Protein AF-A0ABD2NXP0-F1 (afdb_monomer_lite)

Foldseek 3Di:
DQLVQQCVVPVASQARPVGDGDPDHADDQDPPFRKGWDDDPPDTDIDHDPPPVVVCCVPPVPVVVVVVVVCVVPPPPPPDPPPPPPPPPVVVPPPVVVVCVVVVPPD

Radius of gyration: 37.5 Å; chains: 1; bounding box: 65×32×106 Å

Secondary structure (DSSP, 8-state):
-HHHHHHHHHS-TTB-TTSPBPSS------TTT-EEE---SS---EEESTTHHHHHIIIIIHHHHHHHHHHHHHS-----TTSSSSTTTSTTSSHHHHHHHHHTT--

pLDDT: mean 83.44, std 16.54, range [46.84, 98.25]

InterPro domains:
  IPR029058 Alpha/Beta hydrolase fold [G3DSA:3.40.50.1820] (1-74)
  IPR029058 Alpha/Beta hydrolase fold [SSF53474] (1-65)
  IPR050654 Acetylcholinesterase-related enzymes [PTHR43918] (1-76)

Sequence (107 aa):
MKYWANFAKTGNPSLSPNGVWTPTFWPLHTAYGREYLTLDVNSTATGRGPRLKQCAFWKKYLPQLQQLTDELQNAPSKKNCTEISEANSRRASLGMIVFILLFSGII

Organism: NCBI:txid559131

Structure (mmCIF, N/CA/C/O backbone):
data_AF-A0ABD2NXP0-F1
#
_entry.id   AF-A0ABD2NXP0-F1
#
loop_
_atom_site.group_PDB
_atom_site.id
_atom_site.type_symbol
_atom_site.label_atom_id
_atom_site.label_alt_id
_atom_site.label_comp_id
_atom_site.label_asym_id
_atom_site.label_entity_id
_atom_site.label_seq_id
_atom_site.pdbx_PDB_ins_code
_atom_site.Cartn_x
_atom_site.Cartn_y
_atom_site.Cartn_z
_atom_site.occupancy
_atom_site.B_iso_or_equiv
_atom_site.auth_seq_id
_atom_site.auth_comp_id
_atom_site.auth_asym_id
_atom_site.auth_atom_id
_atom_site.pdbx_PDB_model_num
ATOM 1 N N . MET A 1 1 ? 19.648 -2.949 -7.398 1.00 87.56 1 MET A N 1
ATOM 2 C CA . MET A 1 1 ? 19.102 -1.659 -7.895 1.00 87.56 1 MET A CA 1
ATOM 3 C C . MET A 1 1 ? 18.257 -1.733 -9.182 1.00 87.56 1 MET A C 1
ATOM 5 O O . MET A 1 1 ? 17.773 -0.693 -9.613 1.00 87.56 1 MET A O 1
ATOM 9 N N . LYS A 1 2 ? 18.005 -2.907 -9.795 1.00 92.56 2 LYS A N 1
ATOM 10 C CA . LYS A 1 2 ? 17.322 -3.003 -11.108 1.00 92.56 2 LYS A CA 1
ATOM 11 C C . LYS A 1 2 ? 15.909 -2.390 -11.138 1.00 92.56 2 LYS A C 1
ATOM 13 O O . LYS A 1 2 ? 15.636 -1.587 -12.020 1.00 92.56 2 LYS A O 1
ATOM 18 N N . TYR A 1 3 ? 15.057 -2.696 -10.153 1.00 95.00 3 TYR A N 1
ATOM 19 C CA . TYR A 1 3 ? 13.683 -2.169 -10.086 1.00 95.00 3 TYR A CA 1
ATOM 20 C C . TYR A 1 3 ? 13.618 -0.635 -10.080 1.00 95.00 3 TYR A C 1
ATOM 22 O O . TYR A 1 3 ? 12.844 -0.049 -10.827 1.00 95.00 3 TYR A O 1
ATOM 30 N N . TRP A 1 4 ? 14.475 0.026 -9.298 1.00 95.75 4 TRP A N 1
ATOM 31 C CA . TRP A 1 4 ? 14.530 1.490 -9.236 1.00 95.75 4 TRP A CA 1
ATOM 32 C C . TRP A 1 4 ? 15.038 2.111 -10.538 1.00 95.75 4 TRP A C 1
ATOM 34 O O . TRP A 1 4 ? 14.477 3.101 -10.995 1.00 95.75 4 TRP A O 1
ATOM 44 N N . ALA A 1 5 ? 16.062 1.521 -11.164 1.00 96.62 5 ALA A N 1
ATOM 45 C CA . ALA A 1 5 ? 16.584 2.010 -12.441 1.00 96.62 5 ALA A CA 1
ATOM 46 C C . ALA A 1 5 ? 15.559 1.870 -13.578 1.00 96.62 5 ALA A C 1
ATOM 48 O O . ALA A 1 5 ? 15.455 2.755 -14.425 1.00 96.62 5 ALA A O 1
ATOM 49 N N . ASN A 1 6 ? 14.797 0.776 -13.586 1.00 96.88 6 ASN A N 1
ATOM 50 C CA . ASN A 1 6 ? 13.688 0.577 -14.512 1.00 96.88 6 ASN A CA 1
ATOM 51 C C . ASN A 1 6 ? 12.591 1.620 -14.275 1.00 96.88 6 ASN A C 1
ATOM 53 O O . ASN A 1 6 ? 12.249 2.356 -15.194 1.00 96.88 6 ASN A O 1
ATOM 57 N N . PHE A 1 7 ? 12.124 1.758 -13.029 1.00 96.94 7 PHE A N 1
ATOM 58 C CA . PHE A 1 7 ? 11.095 2.731 -12.662 1.00 96.94 7 PHE A CA 1
ATOM 59 C C . PHE A 1 7 ? 11.468 4.162 -13.066 1.00 96.94 7 PHE A C 1
ATOM 61 O O . PHE A 1 7 ? 10.660 4.847 -13.682 1.00 96.94 7 PHE A O 1
ATOM 68 N N . ALA A 1 8 ? 12.706 4.588 -12.803 1.00 97.00 8 ALA A N 1
ATOM 69 C CA . ALA A 1 8 ? 13.176 5.922 -13.171 1.00 97.00 8 ALA A CA 1
ATOM 70 C C . ALA A 1 8 ? 13.150 6.189 -14.689 1.00 97.00 8 ALA A C 1
ATOM 72 O O . ALA A 1 8 ? 13.046 7.340 -15.098 1.00 97.00 8 ALA A O 1
ATOM 73 N N . LYS A 1 9 ? 13.257 5.146 -15.525 1.00 96.19 9 LYS A N 1
ATOM 74 C CA . LYS A 1 9 ? 13.308 5.274 -16.990 1.00 96.19 9 LYS A CA 1
ATOM 75 C C . LYS A 1 9 ? 11.964 5.036 -17.677 1.00 96.19 9 LYS A C 1
ATOM 77 O O . LYS A 1 9 ? 11.708 5.647 -18.706 1.00 96.19 9 LYS A O 1
ATOM 82 N N . THR A 1 10 ? 11.142 4.123 -17.160 1.00 95.81 10 THR A N 1
ATOM 83 C CA . THR A 1 10 ? 9.918 3.645 -17.834 1.00 95.81 10 THR A CA 1
ATOM 84 C C . THR A 1 10 ? 8.647 3.874 -17.019 1.00 95.81 10 THR A C 1
ATOM 86 O O . THR A 1 10 ? 7.552 3.635 -17.518 1.00 95.81 10 THR A O 1
ATOM 89 N N . GLY A 1 11 ? 8.766 4.270 -15.748 1.00 95.62 11 GLY A N 1
ATOM 90 C CA . GLY A 1 11 ? 7.651 4.299 -14.797 1.00 95.62 11 GLY A CA 1
ATOM 91 C C . GLY A 1 11 ? 7.191 2.913 -14.328 1.00 95.62 11 GLY A C 1
ATOM 92 O O . GLY A 1 11 ? 6.353 2.821 -13.433 1.00 95.62 11 GLY A O 1
ATOM 93 N N . ASN A 1 12 ? 7.747 1.824 -14.871 1.00 96.00 12 ASN A N 1
ATOM 94 C CA . ASN A 1 12 ? 7.411 0.455 -14.493 1.00 96.00 12 ASN A CA 1
ATOM 95 C C . ASN A 1 12 ? 8.656 -0.255 -13.930 1.00 96.00 12 ASN A C 1
ATOM 97 O O . ASN A 1 12 ? 9.587 -0.545 -14.683 1.00 96.00 12 ASN A O 1
ATOM 101 N N . PRO A 1 13 ? 8.690 -0.599 -12.627 1.00 96.50 13 PRO A N 1
ATOM 102 C CA . PRO A 1 13 ? 9.852 -1.251 -12.023 1.00 96.50 13 PRO A CA 1
ATOM 103 C C . PRO A 1 13 ? 10.204 -2.587 -12.691 1.00 96.50 13 PRO A C 1
ATOM 105 O O . PRO A 1 13 ? 11.375 -2.972 -12.757 1.00 96.50 13 PR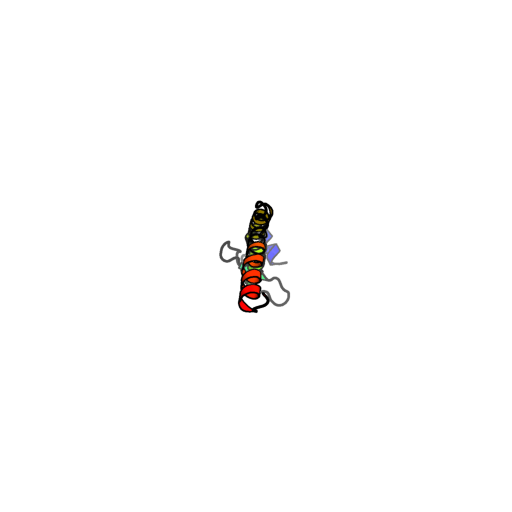O A O 1
ATOM 108 N N . SER A 1 14 ? 9.196 -3.292 -13.203 1.00 95.50 14 SER A N 1
ATOM 109 C CA . SER A 1 14 ? 9.340 -4.627 -13.781 1.00 95.50 14 SER A CA 1
ATOM 110 C C . SER A 1 14 ? 9.784 -4.615 -15.243 1.00 95.50 14 SER A C 1
ATOM 112 O O . SER A 1 14 ? 10.135 -5.669 -15.762 1.00 95.50 14 SER A O 1
ATOM 114 N N . LEU A 1 15 ? 9.786 -3.454 -15.906 1.00 95.69 15 LEU A N 1
ATOM 115 C CA . LEU A 1 15 ? 10.079 -3.326 -17.332 1.00 95.69 15 LEU A CA 1
ATOM 116 C C . LEU A 1 15 ? 11.324 -2.468 -17.554 1.00 95.69 15 LEU A C 1
ATOM 118 O O . LEU A 1 15 ? 11.346 -1.279 -17.224 1.00 95.69 15 LEU A O 1
ATOM 122 N N . SER A 1 16 ? 12.361 -3.059 -18.140 1.00 94.12 16 SER A N 1
ATOM 123 C CA . SER A 1 16 ? 13.544 -2.305 -18.542 1.00 94.12 16 SER A CA 1
ATOM 124 C C . SER A 1 16 ? 13.307 -1.511 -19.838 1.00 94.12 16 SER A C 1
ATOM 126 O O . SER A 1 16 ? 12.404 -1.832 -20.609 1.00 94.12 16 SER A O 1
ATOM 128 N N . PRO A 1 17 ? 14.137 -0.492 -20.135 1.00 92.56 17 PRO A N 1
ATOM 129 C CA . PRO A 1 17 ? 13.959 0.366 -21.316 1.00 92.56 17 PRO A CA 1
ATOM 130 C C . PRO A 1 17 ? 14.036 -0.369 -22.660 1.00 92.56 17 PRO A C 1
ATOM 132 O O . PRO A 1 17 ? 13.475 0.084 -23.646 1.00 92.56 17 PRO A O 1
ATOM 135 N N . ASN A 1 18 ? 14.734 -1.505 -22.699 1.00 93.94 18 ASN A N 1
ATOM 136 C CA . ASN A 1 18 ? 14.833 -2.394 -23.857 1.00 93.94 18 ASN A CA 1
ATOM 137 C C . ASN A 1 18 ? 13.692 -3.429 -23.926 1.00 93.94 18 ASN A C 1
ATOM 139 O O . ASN A 1 18 ? 13.802 -4.398 -24.669 1.00 93.94 18 ASN A O 1
ATOM 143 N N . GLY A 1 19 ? 12.628 -3.268 -23.133 1.00 92.88 19 GLY A N 1
ATOM 144 C CA . GLY A 1 19 ? 11.450 -4.138 -23.165 1.00 92.88 19 GLY A CA 1
ATOM 145 C C . GLY A 1 19 ? 11.607 -5.477 -22.435 1.00 92.88 19 GLY A C 1
ATOM 146 O O . GLY A 1 19 ? 10.757 -6.351 -22.580 1.00 92.88 19 GLY A O 1
ATOM 147 N N . VAL A 1 20 ? 12.675 -5.664 -21.650 1.00 94.25 20 VAL A N 1
ATOM 148 C CA . VAL A 1 20 ? 12.935 -6.920 -20.930 1.00 94.25 20 VAL A CA 1
ATOM 149 C C . VAL A 1 20 ? 12.296 -6.880 -19.541 1.00 94.25 20 VAL A C 1
ATOM 151 O O . VAL A 1 20 ? 12.503 -5.953 -18.753 1.00 94.25 20 VAL A O 1
ATOM 154 N N . TRP A 1 21 ? 11.541 -7.923 -19.210 1.00 93.62 21 TRP A N 1
ATOM 155 C CA . TRP A 1 21 ? 10.901 -8.048 -17.905 1.00 93.62 21 TRP A CA 1
ATOM 156 C C . TRP A 1 21 ? 11.871 -8.534 -16.820 1.00 93.62 21 TRP A C 1
ATOM 158 O O . TRP A 1 21 ? 12.843 -9.251 -17.078 1.00 93.62 21 TRP A O 1
ATOM 168 N N . THR A 1 22 ? 11.630 -8.129 -15.576 1.00 91.50 22 THR A N 1
ATOM 169 C CA . THR A 1 22 ? 12.314 -8.697 -14.409 1.00 91.50 22 THR A CA 1
ATOM 170 C C . THR A 1 22 ? 11.802 -10.111 -14.109 1.00 91.50 22 THR A C 1
ATOM 172 O O . THR A 1 22 ? 10.629 -10.385 -14.350 1.00 91.50 22 THR A O 1
ATOM 175 N N . PRO A 1 23 ? 12.641 -11.009 -13.547 1.00 89.12 23 PRO A N 1
ATOM 176 C CA . PRO A 1 23 ? 12.221 -12.379 -13.228 1.00 89.12 23 PRO A CA 1
ATOM 177 C C . PRO A 1 23 ? 11.025 -12.443 -12.273 1.00 89.12 23 PRO A C 1
ATOM 179 O O . PRO A 1 23 ? 10.131 -13.263 -12.447 1.00 89.12 23 PRO A O 1
ATOM 182 N N . THR A 1 24 ? 10.991 -11.551 -11.281 1.00 90.31 24 THR A N 1
ATOM 183 C CA . THR A 1 24 ? 9.830 -11.366 -10.411 1.00 90.31 24 THR A CA 1
ATOM 184 C C . THR A 1 24 ? 9.069 -10.133 -10.870 1.00 90.31 24 THR A C 1
ATOM 186 O O . THR A 1 24 ? 9.651 -9.069 -11.084 1.00 90.31 24 THR A O 1
ATOM 189 N N . PHE A 1 25 ? 7.758 -10.267 -11.030 1.00 92.12 25 PHE A N 1
ATOM 190 C CA . PHE A 1 25 ? 6.897 -9.151 -11.386 1.00 92.12 25 PHE A CA 1
ATOM 191 C C . PHE A 1 25 ? 6.530 -8.345 -10.136 1.00 92.12 25 PHE A C 1
ATOM 193 O O . PHE A 1 25 ? 6.025 -8.898 -9.158 1.00 92.12 25 PHE A O 1
ATOM 200 N N . TRP A 1 26 ? 6.765 -7.035 -10.173 1.00 95.00 26 TRP A N 1
ATOM 201 C CA . TRP A 1 26 ? 6.277 -6.088 -9.176 1.00 95.00 26 TRP A CA 1
ATOM 202 C C . TRP A 1 26 ? 4.849 -5.651 -9.551 1.00 95.00 26 TRP A C 1
ATOM 204 O O . TRP A 1 26 ? 4.684 -4.921 -10.533 1.00 95.00 26 TRP A O 1
ATOM 214 N N . PRO A 1 27 ? 3.815 -6.068 -8.795 1.00 94.62 27 PRO A N 1
ATOM 215 C CA . PRO A 1 27 ? 2.429 -5.733 -9.100 1.00 94.62 27 PRO A CA 1
ATOM 216 C C . PRO A 1 27 ? 2.113 -4.261 -8.829 1.00 94.62 27 PRO A C 1
ATOM 218 O O . PRO A 1 27 ? 2.625 -3.656 -7.886 1.00 94.62 27 PRO A O 1
ATOM 221 N N . LEU A 1 28 ? 1.219 -3.693 -9.637 1.00 95.31 28 LEU A N 1
ATOM 222 C CA . LEU A 1 28 ? 0.725 -2.336 -9.430 1.00 95.31 28 LEU A CA 1
ATOM 223 C C . LEU A 1 28 ? -0.063 -2.254 -8.117 1.00 95.31 28 LEU A C 1
ATOM 225 O O . LEU A 1 28 ? -0.963 -3.056 -7.880 1.00 95.31 28 LEU A O 1
ATOM 229 N N . HIS A 1 29 ? 0.236 -1.251 -7.293 1.00 95.94 29 HIS A N 1
ATOM 230 C CA . HIS A 1 29 ? -0.528 -0.998 -6.077 1.00 95.94 29 HIS A CA 1
ATOM 231 C C . HIS A 1 29 ? -1.861 -0.327 -6.421 1.00 95.94 29 HIS A C 1
ATOM 233 O O . HIS A 1 29 ? -1.904 0.861 -6.742 1.00 95.94 29 HIS A O 1
ATOM 239 N N . THR A 1 30 ? -2.955 -1.082 -6.353 1.00 96.56 30 THR A N 1
ATOM 240 C CA . THR A 1 30 ? -4.304 -0.554 -6.608 1.00 96.56 30 THR A CA 1
ATOM 241 C C . THR A 1 30 ? -5.018 -0.165 -5.312 1.00 96.56 30 THR A C 1
ATOM 243 O O . THR A 1 30 ? -4.725 -0.7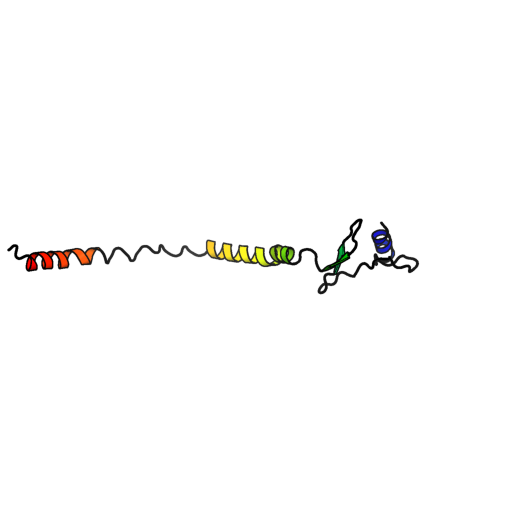01 -4.243 1.00 96.56 30 THR A O 1
ATOM 246 N N . ALA A 1 31 ? -6.011 0.727 -5.391 1.00 93.88 31 ALA A N 1
ATOM 247 C CA . ALA A 1 31 ? -6.797 1.139 -4.221 1.00 93.88 31 ALA A CA 1
ATOM 248 C C . ALA A 1 31 ? -7.530 -0.036 -3.537 1.00 93.88 31 ALA A C 1
ATOM 250 O O . ALA A 1 31 ? -7.683 -0.056 -2.314 1.00 93.88 31 ALA A O 1
ATOM 251 N N . TYR A 1 32 ? -7.958 -1.030 -4.321 1.00 92.94 32 TYR A N 1
ATOM 252 C CA . TYR A 1 32 ? -8.699 -2.195 -3.835 1.00 92.94 32 TYR A CA 1
ATOM 253 C C . TYR A 1 32 ? -7.768 -3.341 -3.435 1.00 92.94 32 TYR A C 1
ATOM 255 O O . TYR A 1 32 ? -7.819 -3.825 -2.297 1.00 92.94 32 TYR A O 1
ATOM 263 N N . GLY A 1 33 ? -6.905 -3.756 -4.363 1.00 93.19 33 GLY A N 1
ATOM 264 C CA . GLY A 1 33 ? -6.029 -4.911 -4.207 1.00 93.19 33 GLY A CA 1
ATOM 265 C C . GLY A 1 33 ? -4.853 -4.655 -3.268 1.00 93.19 33 GLY A C 1
ATOM 266 O O . GLY A 1 33 ? -4.460 -5.553 -2.519 1.00 93.19 33 GLY A O 1
ATOM 267 N N . ARG A 1 34 ? -4.375 -3.404 -3.208 1.00 95.69 34 ARG A N 1
ATOM 268 C CA . ARG A 1 34 ? -3.301 -2.936 -2.318 1.00 95.69 34 ARG A CA 1
ATOM 269 C C . ARG A 1 34 ? -2.052 -3.807 -2.401 1.00 95.69 34 ARG A C 1
ATOM 271 O O . ARG A 1 34 ? -1.382 -4.031 -1.397 1.00 95.69 34 ARG A O 1
ATOM 278 N N . GLU A 1 35 ? -1.747 -4.327 -3.579 1.00 96.50 35 GLU A N 1
ATOM 279 C CA . GLU A 1 35 ? -0.632 -5.234 -3.796 1.00 96.50 35 GLU A CA 1
ATOM 280 C C . GLU A 1 35 ? 0.707 -4.592 -3.416 1.00 96.50 35 GLU A C 1
ATOM 282 O O . GLU A 1 35 ? 0.911 -3.388 -3.574 1.00 96.50 35 GLU A O 1
ATOM 287 N N . TYR A 1 36 ? 1.634 -5.396 -2.911 1.00 95.44 36 TYR A N 1
ATOM 288 C CA . TYR A 1 36 ? 3.006 -4.9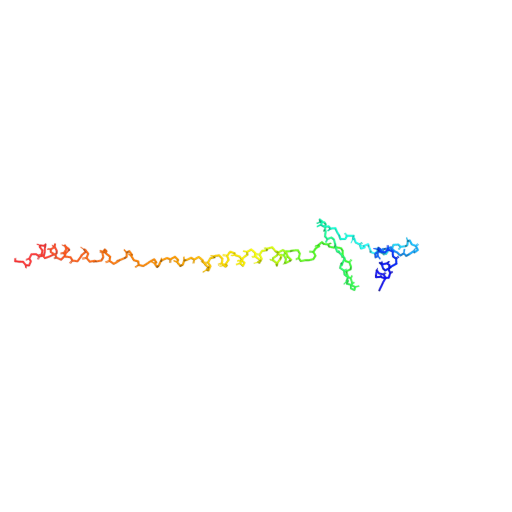67 -2.662 1.00 95.44 36 TYR A CA 1
ATOM 289 C C . TYR A 1 36 ? 3.986 -6.097 -2.963 1.00 95.44 36 TYR A C 1
ATOM 291 O O . TYR A 1 36 ? 3.604 -7.268 -3.003 1.00 95.44 36 TYR A O 1
ATOM 299 N N . LEU A 1 37 ? 5.252 -5.734 -3.154 1.00 95.00 37 LEU A N 1
ATOM 300 C CA . LEU A 1 37 ? 6.365 -6.665 -3.283 1.00 95.00 37 LEU A CA 1
ATOM 301 C C . LEU A 1 37 ? 7.236 -6.581 -2.026 1.00 95.00 37 LEU A C 1
ATOM 303 O O . LEU A 1 37 ? 7.671 -5.493 -1.645 1.00 95.00 37 LEU A O 1
ATOM 307 N N . THR A 1 38 ? 7.490 -7.714 -1.381 1.00 94.50 38 THR A N 1
ATOM 308 C CA . THR A 1 38 ? 8.482 -7.826 -0.310 1.00 94.50 38 THR A CA 1
ATOM 309 C C . THR A 1 38 ? 9.871 -7.807 -0.930 1.00 94.50 38 THR A C 1
ATOM 311 O O . THR A 1 38 ? 10.193 -8.658 -1.756 1.00 94.50 38 THR A O 1
ATOM 314 N N . LEU A 1 39 ? 10.692 -6.844 -0.523 1.00 92.00 39 LEU A N 1
ATOM 315 C CA . LEU A 1 39 ? 12.086 -6.734 -0.935 1.00 92.00 39 LEU A CA 1
ATOM 316 C C . LEU A 1 39 ? 12.960 -7.380 0.139 1.00 92.00 39 LEU A C 1
ATOM 318 O O . LEU A 1 39 ? 13.215 -6.774 1.176 1.00 92.00 39 LEU A O 1
ATOM 322 N N . ASP A 1 40 ? 13.376 -8.616 -0.114 1.00 90.94 40 ASP A N 1
ATOM 323 C CA . ASP A 1 40 ? 14.195 -9.421 0.791 1.00 90.94 40 ASP A CA 1
ATOM 324 C C . ASP A 1 40 ? 15.304 -10.126 -0.004 1.00 90.94 40 ASP A C 1
ATOM 326 O O . ASP A 1 40 ? 15.191 -10.306 -1.220 1.00 90.94 40 ASP A O 1
ATOM 330 N N . VAL A 1 41 ? 16.375 -10.520 0.680 1.00 89.06 41 VAL A N 1
ATOM 331 C CA . VAL A 1 41 ? 17.546 -11.186 0.100 1.00 89.06 41 VAL A CA 1
ATOM 332 C C . VAL A 1 41 ? 17.174 -12.571 -0.430 1.00 89.06 41 VAL A C 1
ATOM 334 O O . VAL A 1 41 ? 17.590 -12.937 -1.525 1.00 89.06 41 VAL A O 1
ATOM 337 N N . ASN A 1 42 ? 16.358 -13.316 0.325 1.00 85.75 42 ASN A N 1
ATOM 338 C CA . ASN A 1 42 ? 16.074 -14.728 0.046 1.00 85.75 42 ASN A CA 1
ATOM 339 C C . ASN A 1 42 ? 14.627 -15.001 -0.388 1.00 85.75 42 ASN A C 1
ATOM 341 O O . ASN A 1 42 ? 14.361 -16.024 -1.012 1.00 85.75 42 ASN A O 1
ATOM 345 N N . SER A 1 43 ? 13.681 -14.113 -0.062 1.00 77.81 43 SER A N 1
ATOM 346 C CA . SER A 1 43 ? 12.250 -14.346 -0.287 1.00 77.81 43 SER A CA 1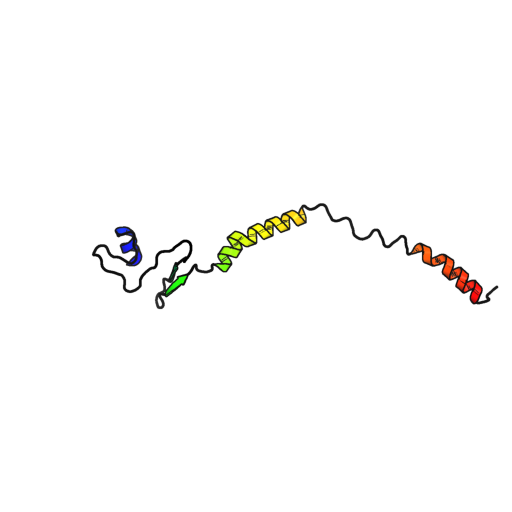
ATOM 347 C C . SER A 1 43 ? 11.552 -13.098 -0.821 1.00 77.81 43 SER A C 1
ATOM 349 O O . SER A 1 43 ? 10.878 -12.362 -0.098 1.00 77.81 43 SER A O 1
ATOM 351 N N . THR A 1 44 ? 11.668 -12.877 -2.128 1.00 85.25 44 THR A N 1
ATOM 352 C CA . THR A 1 44 ? 10.844 -11.871 -2.803 1.00 85.25 44 THR A CA 1
ATOM 353 C C . THR A 1 44 ? 9.455 -12.456 -3.055 1.00 85.25 44 THR A C 1
ATOM 355 O O . THR A 1 44 ? 9.293 -13.348 -3.884 1.00 85.25 44 THR A O 1
ATOM 358 N N . ALA A 1 45 ? 8.449 -11.957 -2.339 1.00 88.62 45 ALA A N 1
ATOM 359 C CA . ALA A 1 45 ? 7.066 -12.418 -2.446 1.00 88.62 45 ALA A CA 1
ATOM 360 C C . ALA A 1 45 ? 6.113 -11.245 -2.670 1.00 88.62 45 ALA A C 1
ATOM 362 O O . ALA A 1 45 ? 6.360 -10.132 -2.206 1.00 88.62 45 ALA A O 1
ATOM 363 N N . THR A 1 46 ? 5.008 -11.494 -3.363 1.00 92.69 46 THR A N 1
ATOM 364 C CA . THR A 1 46 ? 3.922 -10.524 -3.493 1.00 92.69 46 THR A CA 1
ATOM 365 C C . THR A 1 46 ? 2.908 -10.722 -2.372 1.00 92.69 46 THR A C 1
ATOM 367 O O . THR A 1 46 ? 2.594 -11.842 -1.971 1.00 92.69 46 THR A O 1
ATOM 370 N N . GLY A 1 47 ? 2.399 -9.618 -1.840 1.00 93.75 47 GLY A N 1
ATOM 371 C CA . GLY A 1 47 ? 1.391 -9.616 -0.787 1.00 93.75 47 GLY A CA 1
ATOM 372 C C . GLY A 1 47 ? 0.376 -8.503 -0.996 1.00 93.75 47 GLY A C 1
ATOM 373 O O . GLY A 1 47 ? 0.365 -7.834 -2.029 1.00 93.75 47 GLY A O 1
ATOM 374 N N . ARG A 1 48 ? -0.485 -8.281 0.001 1.00 94.50 48 ARG A N 1
ATOM 375 C CA . ARG A 1 48 ? -1.477 -7.197 -0.005 1.00 94.50 48 ARG A CA 1
ATOM 376 C C . ARG A 1 48 ? -1.414 -6.367 1.272 1.00 94.50 48 ARG A C 1
ATOM 378 O O . ARG A 1 48 ? -1.557 -6.908 2.365 1.00 94.50 48 ARG A O 1
ATOM 385 N N . GLY A 1 49 ? -1.233 -5.056 1.108 1.00 87.06 49 GLY A N 1
ATOM 386 C CA . GLY A 1 49 ? -1.465 -4.020 2.107 1.00 87.06 49 GLY A CA 1
ATOM 387 C C . GLY A 1 49 ? -0.790 -4.307 3.441 1.00 87.06 49 GLY A C 1
ATOM 388 O O . GLY A 1 49 ? -1.485 -4.544 4.422 1.00 87.06 49 GLY A O 1
ATOM 389 N N . PRO A 1 50 ? 0.538 -4.336 3.519 1.00 93.38 50 PRO A N 1
ATOM 390 C CA . PRO A 1 50 ? 1.215 -4.802 4.721 1.00 93.38 50 PRO A CA 1
ATOM 391 C C . PRO A 1 50 ? 0.627 -4.119 5.968 1.00 93.38 50 PRO A C 1
ATOM 393 O O . PRO A 1 50 ? 0.481 -2.899 6.014 1.00 93.38 50 PRO A O 1
ATOM 396 N N . ARG A 1 51 ? 0.227 -4.927 6.960 1.00 95.38 51 ARG A N 1
ATOM 397 C CA . ARG A 1 51 ? -0.356 -4.457 8.231 1.00 95.38 51 ARG A CA 1
ATOM 398 C C . ARG A 1 51 ? -1.673 -3.662 8.099 1.00 95.38 51 ARG A C 1
ATOM 400 O O . ARG A 1 51 ? -1.921 -2.753 8.892 1.00 95.38 51 ARG A O 1
ATOM 407 N N . LEU A 1 52 ? -2.565 -4.037 7.165 1.00 95.19 52 LEU A N 1
ATOM 408 C CA . LEU A 1 52 ? -3.882 -3.389 6.980 1.00 95.19 52 LEU A CA 1
ATOM 409 C C . LEU A 1 52 ? -4.657 -3.163 8.289 1.00 95.19 52 LEU A C 1
ATOM 411 O O . LEU A 1 52 ? -5.229 -2.091 8.477 1.00 95.19 52 LEU A O 1
ATOM 415 N N . LYS A 1 53 ? -4.685 -4.157 9.191 1.00 96.00 53 LYS A N 1
ATOM 416 C CA . LYS A 1 53 ? -5.419 -4.070 10.468 1.00 96.00 53 LYS A CA 1
ATOM 417 C C . LYS A 1 53 ? -4.865 -2.957 11.359 1.00 96.00 53 LYS A C 1
ATOM 419 O O . LYS A 1 53 ? -5.627 -2.181 11.923 1.00 96.00 53 LYS A O 1
ATOM 424 N N . GLN A 1 54 ? -3.544 -2.846 11.442 1.00 97.69 54 GLN A N 1
ATOM 425 C CA . GLN A 1 54 ? -2.867 -1.826 12.236 1.00 97.69 54 GLN A CA 1
ATOM 426 C C . GLN A 1 54 ? -3.031 -0.440 11.605 1.00 97.69 54 GLN A C 1
ATOM 428 O O . GLN A 1 54 ? -3.290 0.527 12.314 1.00 97.69 54 GLN A O 1
ATOM 433 N N . CYS A 1 55 ? -2.959 -0.329 10.276 1.00 96.38 55 CYS A N 1
ATOM 434 C CA . CYS A 1 55 ? -3.263 0.930 9.593 1.00 96.38 55 CYS A CA 1
ATOM 435 C C . CYS A 1 55 ? -4.710 1.376 9.851 1.00 96.38 55 CYS A C 1
ATOM 437 O O . CYS A 1 55 ? -4.946 2.550 10.125 1.00 96.38 55 CYS A O 1
ATOM 439 N N . ALA A 1 56 ? -5.673 0.448 9.800 1.00 97.25 56 ALA A N 1
ATOM 440 C CA . ALA A 1 56 ? -7.076 0.733 10.089 1.00 97.25 56 ALA A CA 1
ATOM 441 C C . ALA A 1 56 ? -7.299 1.137 11.553 1.00 97.25 56 ALA A C 1
ATOM 443 O O . ALA A 1 56 ? -8.083 2.049 11.808 1.00 97.25 56 ALA A O 1
ATOM 444 N N . PHE A 1 57 ? -6.579 0.517 12.492 1.00 98.19 57 PHE A N 1
ATOM 445 C CA . PHE A 1 57 ? -6.599 0.917 13.896 1.00 98.19 57 PHE A CA 1
ATOM 446 C C . PHE A 1 57 ? -6.251 2.404 14.049 1.00 98.19 57 PHE A C 1
ATOM 448 O O . PHE A 1 57 ? -7.058 3.170 14.566 1.00 98.19 57 PHE A O 1
ATOM 455 N N . TRP A 1 58 ? -5.107 2.835 13.512 1.00 98.06 58 TRP A N 1
ATOM 456 C CA . TRP A 1 58 ? -4.656 4.225 13.643 1.00 98.06 58 TRP A CA 1
ATOM 457 C C . TRP A 1 58 ? -5.493 5.223 12.840 1.00 98.06 58 TRP A C 1
ATOM 459 O O . TRP A 1 58 ? -5.744 6.328 13.305 1.00 98.06 58 TRP A O 1
ATOM 469 N N . LYS A 1 59 ? -5.912 4.863 11.622 1.00 97.50 59 LYS A N 1
ATOM 470 C CA . LYS A 1 59 ? -6.621 5.787 10.721 1.00 97.50 59 LYS A CA 1
ATOM 471 C C . LYS A 1 59 ? -8.118 5.895 10.998 1.00 97.50 59 LYS A C 1
ATOM 473 O O . LYS A 1 59 ? -8.700 6.911 10.640 1.00 97.50 59 LYS A O 1
ATOM 478 N N . LYS A 1 60 ? -8.750 4.843 11.528 1.00 97.62 60 LYS A N 1
ATOM 479 C CA . LYS A 1 60 ? -10.213 4.774 11.678 1.00 97.62 60 LYS A CA 1
ATOM 480 C C . LYS A 1 60 ? -10.634 4.631 13.130 1.00 97.62 60 LYS A C 1
ATOM 482 O O . LYS A 1 60 ? -11.395 5.450 13.618 1.00 97.62 60 LYS A O 1
ATOM 487 N N . TYR A 1 61 ? -10.132 3.602 13.805 1.00 98.25 61 TYR A N 1
ATOM 488 C CA . TYR A 1 61 ? -10.633 3.235 15.126 1.00 98.25 61 TYR A CA 1
ATOM 489 C C . TYR A 1 61 ? -10.200 4.219 16.216 1.00 98.25 61 TYR A C 1
ATOM 491 O O . TYR A 1 61 ? -11.030 4.694 16.982 1.00 98.25 61 TYR A O 1
ATOM 499 N N . LEU A 1 62 ? -8.910 4.549 16.278 1.00 98.25 62 LEU A N 1
ATOM 500 C CA . LEU A 1 62 ? -8.369 5.381 17.349 1.00 98.25 62 LEU A CA 1
ATOM 501 C C . LEU A 1 62 ? -8.974 6.801 17.379 1.00 98.25 62 LEU A C 1
ATOM 503 O O . LEU A 1 62 ? -9.391 7.210 18.459 1.00 98.25 62 LEU A O 1
ATOM 507 N N . PRO A 1 63 ? -9.139 7.513 16.244 1.00 98.12 63 PRO A N 1
ATOM 508 C CA . PRO A 1 63 ? -9.830 8.803 16.242 1.00 98.12 63 PRO A CA 1
ATOM 509 C C . PRO A 1 63 ? -11.277 8.727 16.753 1.00 98.12 63 PRO A C 1
ATOM 511 O O . PRO A 1 63 ? -11.702 9.590 17.513 1.00 98.12 63 PRO A O 1
ATOM 514 N N . GLN A 1 64 ? -12.023 7.678 16.385 1.00 97.75 64 GLN A N 1
ATOM 515 C CA . GLN A 1 64 ? -13.398 7.472 16.864 1.00 97.75 64 GLN A CA 1
ATOM 516 C C . GLN A 1 64 ? -13.437 7.201 18.372 1.00 97.75 64 GLN A C 1
ATOM 518 O O . GLN A 1 64 ? -14.290 7.727 19.080 1.00 97.75 64 GLN A O 1
ATOM 523 N N . LEU A 1 65 ? -12.497 6.397 18.874 1.00 97.62 65 LEU A N 1
ATOM 524 C CA . LEU A 1 65 ? -12.385 6.100 20.299 1.00 97.62 65 LEU A CA 1
ATOM 525 C C . LEU A 1 65 ? -12.090 7.359 21.123 1.00 97.62 65 LEU A C 1
ATOM 527 O O . LEU A 1 65 ? -12.675 7.534 22.190 1.00 97.62 65 LEU A O 1
ATOM 531 N N . GLN A 1 66 ? -11.199 8.224 20.634 1.00 97.62 66 GLN A N 1
ATOM 532 C CA . GLN A 1 66 ? -10.894 9.500 21.285 1.00 97.62 66 GLN A CA 1
ATOM 533 C C . GLN A 1 66 ? -12.140 10.385 21.364 1.00 97.62 66 GLN A C 1
ATOM 535 O O . GLN A 1 66 ? -12.504 10.792 22.459 1.00 97.62 66 GLN A O 1
ATOM 540 N N . GLN A 1 67 ? -12.857 10.565 20.249 1.00 96.62 67 GLN A N 1
ATOM 541 C CA . GLN A 1 67 ? -14.095 11.356 20.212 1.00 96.62 67 GLN A CA 1
ATOM 542 C C . GLN A 1 67 ? -15.138 10.861 21.224 1.00 96.62 67 GLN A C 1
ATOM 544 O O . GLN A 1 67 ? -15.649 11.647 22.015 1.00 96.62 67 GLN A O 1
ATOM 549 N N . LEU A 1 68 ? -15.399 9.551 21.263 1.00 95.75 68 LEU A N 1
ATOM 550 C CA . LEU A 1 68 ? -16.347 8.965 22.219 1.00 95.75 68 LEU A CA 1
ATOM 551 C C . LEU A 1 68 ? -15.899 9.150 23.675 1.00 95.75 68 LEU A C 1
ATOM 553 O O . LEU A 1 68 ? -16.723 9.343 24.566 1.00 95.75 68 LEU A O 1
ATOM 557 N N . THR A 1 69 ? -14.593 9.075 23.930 1.00 95.56 69 THR A N 1
ATOM 558 C CA . THR A 1 69 ? -14.039 9.272 25.275 1.00 95.56 69 THR A CA 1
ATOM 559 C C . THR A 1 69 ? -14.173 10.731 25.708 1.00 95.56 69 THR A C 1
ATOM 561 O O . THR A 1 69 ? -14.591 10.989 26.837 1.00 95.56 69 THR A O 1
ATOM 564 N N . ASP A 1 70 ? -13.897 11.673 24.807 1.00 94.94 70 ASP A N 1
ATOM 565 C CA . ASP A 1 70 ? -14.035 13.107 25.060 1.00 94.94 70 ASP A CA 1
ATOM 566 C C . ASP A 1 70 ? -15.503 13.477 25.326 1.00 94.94 70 ASP A C 1
ATOM 568 O O . ASP A 1 70 ? -15.800 14.219 26.262 1.00 94.94 70 ASP A O 1
ATOM 572 N N . GLU A 1 71 ? -16.451 12.928 24.562 1.00 93.62 71 GLU A N 1
ATOM 573 C CA . GLU A 1 71 ? -17.890 13.125 24.793 1.00 93.62 71 GLU A CA 1
ATOM 574 C C . GLU A 1 71 ? -18.335 12.614 26.171 1.00 93.62 71 GLU A C 1
ATOM 576 O O . GLU A 1 71 ? -19.100 13.283 26.867 1.00 93.62 71 GLU A O 1
ATOM 581 N N . LEU A 1 72 ? -17.831 11.452 26.600 1.00 89.81 72 LEU A N 1
ATOM 582 C CA . LEU A 1 72 ? -18.136 10.889 27.919 1.00 89.81 72 LEU A CA 1
ATOM 583 C C . LEU A 1 72 ? -17.547 11.714 29.068 1.00 89.81 72 LEU A C 1
ATOM 585 O O . LEU A 1 72 ? -18.176 11.813 30.121 1.00 89.81 72 LEU A O 1
ATOM 589 N N . GLN A 1 73 ? -16.360 12.293 28.886 1.00 86.56 73 GLN A N 1
ATOM 590 C CA . GLN A 1 73 ? -15.709 13.130 29.899 1.00 86.56 73 GLN A CA 1
ATOM 591 C C . GLN A 1 73 ? -16.355 14.512 30.019 1.00 86.56 73 GLN A C 1
ATOM 593 O O . GLN A 1 73 ? -16.467 15.045 31.121 1.00 86.56 73 GLN A O 1
ATOM 598 N N . ASN A 1 74 ? -16.797 15.078 28.896 1.00 81.19 74 ASN A N 1
ATOM 599 C CA . ASN A 1 74 ? -17.444 16.388 28.851 1.00 81.19 74 ASN A CA 1
ATOM 600 C C . ASN A 1 74 ? -18.952 16.322 29.149 1.00 81.19 74 ASN A C 1
ATOM 602 O O . ASN A 1 74 ? -19.599 17.362 29.291 1.00 81.19 74 ASN A O 1
ATOM 606 N N . ALA A 1 75 ? -19.527 15.119 29.262 1.00 72.19 75 ALA A N 1
ATOM 607 C CA . ALA A 1 75 ? -20.895 14.949 29.719 1.00 72.19 75 ALA A CA 1
ATOM 608 C C . ALA A 1 75 ? -21.030 15.475 31.162 1.00 72.19 75 ALA A C 1
ATOM 610 O O . ALA A 1 75 ? -20.199 15.152 32.017 1.00 72.19 75 ALA A O 1
ATOM 611 N N . PRO A 1 76 ? -22.074 16.266 31.474 1.00 67.25 76 PRO A N 1
ATOM 612 C CA . PRO A 1 76 ? -22.290 16.752 32.829 1.00 67.25 76 PRO A CA 1
ATOM 613 C C . PRO A 1 76 ? -22.361 15.557 33.781 1.00 67.25 76 PRO A C 1
ATOM 615 O O . PRO A 1 76 ? -23.137 14.628 33.546 1.00 67.25 76 PRO A O 1
ATOM 618 N N . SER A 1 77 ? -21.522 15.593 34.825 1.00 63.28 77 SER A N 1
ATOM 619 C CA . SER A 1 77 ? -21.432 14.593 35.895 1.00 63.28 77 SER A CA 1
ATOM 620 C C . SER A 1 77 ? -22.809 13.998 36.182 1.00 63.28 77 SER A C 1
ATOM 622 O O . SER A 1 77 ? -23.730 14.711 36.601 1.00 63.28 77 SER A O 1
ATOM 624 N N . LYS A 1 78 ? -22.982 12.698 35.904 1.00 61.12 78 LYS A N 1
ATOM 625 C CA . LYS A 1 78 ? -24.182 11.980 36.332 1.00 61.12 78 LYS A CA 1
ATOM 626 C C . LYS A 1 78 ? -24.244 12.133 37.847 1.00 61.12 78 LYS A C 1
ATOM 628 O O . LYS A 1 78 ? -23.392 11.608 38.556 1.00 61.12 78 LYS A O 1
ATOM 633 N N . LYS A 1 79 ? -25.222 12.925 38.290 1.00 59.31 79 LYS A N 1
ATOM 634 C CA . LYS A 1 79 ? -25.511 13.263 39.684 1.00 59.31 79 LYS A CA 1
ATOM 635 C C . LYS A 1 79 ? -25.288 12.046 40.585 1.00 59.31 79 LYS A C 1
ATOM 637 O O . LYS A 1 79 ? -25.755 10.959 40.253 1.00 59.31 79 LYS A O 1
ATOM 642 N N . ASN A 1 80 ? -24.580 12.263 41.696 1.00 57.41 80 ASN A N 1
ATOM 643 C CA . ASN A 1 80 ? -24.262 11.268 42.719 1.00 57.41 80 ASN A CA 1
ATOM 644 C C . ASN A 1 80 ? -25.436 10.310 42.971 1.00 57.41 80 ASN A C 1
ATOM 646 O O . ASN A 1 80 ? -26.490 10.713 43.461 1.00 57.41 80 ASN A O 1
ATOM 650 N N . CYS A 1 81 ? -25.231 9.027 42.674 1.00 63.81 81 CYS A N 1
ATOM 651 C CA . CYS A 1 81 ? -26.187 7.954 42.943 1.00 63.81 81 CYS A CA 1
ATOM 652 C C . CYS A 1 81 ? -26.229 7.574 44.439 1.00 63.81 81 CYS A C 1
ATOM 654 O O . CYS A 1 81 ? -26.175 6.393 44.772 1.00 63.81 81 CYS A O 1
ATOM 656 N N . THR A 1 82 ? -26.292 8.551 45.348 1.00 60.19 82 THR A N 1
ATOM 657 C CA . THR A 1 82 ? -26.279 8.322 46.807 1.00 60.19 82 THR A CA 1
ATOM 658 C C . THR A 1 82 ? -27.364 9.073 47.589 1.00 60.19 82 THR A C 1
ATOM 660 O O . THR A 1 82 ? -27.314 9.086 48.811 1.00 60.19 82 THR A O 1
ATOM 663 N N . GLU A 1 83 ? -28.400 9.626 46.947 1.00 53.12 8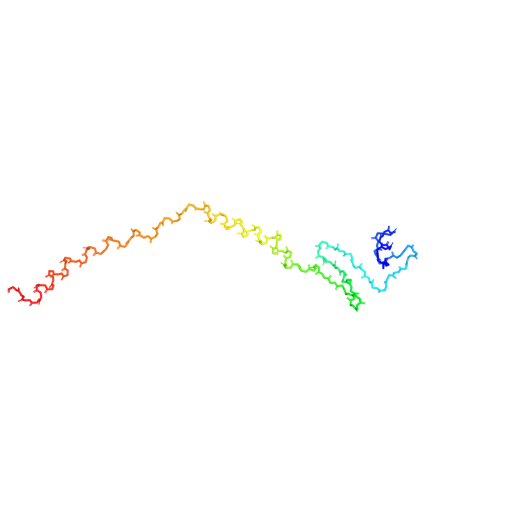3 GLU A N 1
ATOM 664 C CA . GLU A 1 83 ? -29.472 10.372 47.649 1.00 53.12 83 GLU A CA 1
ATOM 665 C C . GLU A 1 83 ? -30.829 9.642 47.798 1.00 53.12 83 GLU A C 1
ATOM 667 O O . GLU A 1 83 ? -31.860 10.285 47.971 1.00 53.12 83 GLU A O 1
ATOM 672 N N . ILE A 1 84 ? -30.889 8.301 47.769 1.00 54.94 84 ILE A N 1
ATOM 673 C CA . ILE A 1 84 ? -32.163 7.570 48.021 1.00 54.94 84 ILE A CA 1
ATOM 674 C C . ILE A 1 84 ? -32.088 6.574 49.206 1.00 54.94 84 ILE A C 1
ATOM 676 O O . ILE A 1 84 ? -33.078 5.927 49.538 1.00 54.94 84 ILE A O 1
ATOM 680 N N . SER A 1 85 ? -30.974 6.471 49.943 1.00 51.19 85 SER A N 1
ATOM 681 C CA . SER A 1 85 ? -30.861 5.493 51.048 1.00 51.19 85 SER A CA 1
ATOM 682 C C . SER A 1 85 ? -31.194 6.011 52.456 1.00 51.19 85 SER A C 1
ATOM 684 O O . SER A 1 85 ? -31.412 5.194 53.349 1.00 51.19 85 SER A O 1
ATOM 686 N N . GLU A 1 86 ? -31.287 7.322 52.704 1.00 49.53 86 GLU A N 1
ATOM 687 C CA . GLU A 1 86 ? -31.416 7.824 54.090 1.00 49.53 86 GLU A CA 1
ATOM 688 C C . GLU A 1 86 ? -32.857 8.044 54.583 1.00 49.53 86 GLU A C 1
ATOM 690 O O . GLU A 1 86 ? -33.097 8.060 55.793 1.00 49.53 86 GLU A O 1
ATOM 695 N N . ALA A 1 87 ? -33.851 8.125 53.692 1.00 46.84 87 ALA A N 1
ATOM 696 C CA . ALA A 1 87 ? -35.243 8.359 54.099 1.00 46.84 87 ALA A CA 1
ATOM 697 C C . ALA A 1 87 ? -35.951 7.105 54.658 1.00 46.84 87 ALA A C 1
ATOM 699 O O . ALA A 1 87 ? -36.897 7.230 55.439 1.00 46.84 87 ALA A O 1
ATOM 700 N N . ASN A 1 88 ? -35.484 5.897 54.315 1.00 48.75 88 ASN A N 1
ATOM 701 C CA . ASN A 1 88 ? -36.105 4.641 54.765 1.00 48.75 88 ASN A CA 1
ATOM 702 C C . ASN A 1 88 ? -35.540 4.092 56.086 1.00 48.75 88 ASN A C 1
ATOM 704 O O . ASN A 1 88 ? -36.205 3.286 56.733 1.00 48.75 88 ASN A O 1
ATOM 708 N N . SER A 1 89 ? -34.368 4.551 56.537 1.00 47.53 89 SER A N 1
ATOM 709 C CA . SER A 1 89 ? -33.729 4.019 57.754 1.00 47.53 89 SER A CA 1
ATOM 710 C C . SER A 1 89 ? -34.394 4.511 59.052 1.00 47.53 89 SER A C 1
ATOM 712 O O . SER A 1 89 ? -34.486 3.779 60.034 1.00 47.53 89 SER A O 1
ATOM 714 N N . ARG A 1 90 ? -34.972 5.724 59.066 1.00 50.66 90 ARG A N 1
ATOM 715 C CA . ARG A 1 90 ? -35.572 6.293 60.294 1.00 50.66 90 ARG A CA 1
ATOM 716 C C . ARG A 1 90 ? -37.009 5.846 60.581 1.00 50.66 90 ARG A C 1
ATOM 718 O O . ARG A 1 90 ? -37.466 5.995 61.711 1.00 50.66 90 ARG A O 1
ATOM 725 N N . ARG A 1 91 ? -37.733 5.283 59.605 1.00 52.44 91 ARG A N 1
ATOM 726 C CA . ARG A 1 91 ? -39.127 4.829 59.808 1.00 52.44 91 ARG A CA 1
ATOM 727 C C . ARG A 1 91 ? -39.245 3.441 60.439 1.00 52.44 91 ARG A C 1
ATOM 729 O O . ARG A 1 91 ? -40.294 3.130 60.991 1.00 52.44 91 ARG A O 1
ATOM 736 N N . ALA A 1 92 ? -38.180 2.640 60.433 1.00 54.50 92 ALA A N 1
ATOM 737 C CA . ALA A 1 92 ? -38.206 1.284 60.983 1.00 54.50 92 ALA A CA 1
ATOM 738 C C . ALA A 1 92 ? -37.969 1.202 62.507 1.00 54.50 92 ALA A C 1
ATOM 740 O O . ALA A 1 92 ? -38.051 0.114 63.069 1.00 54.50 92 ALA A O 1
ATOM 741 N N . SER A 1 93 ? -37.690 2.315 63.201 1.00 61.69 93 SER A N 1
ATOM 742 C CA . SER A 1 93 ? -37.171 2.241 64.579 1.00 61.69 93 SER A CA 1
ATOM 743 C C . SER A 1 93 ? -38.188 2.478 65.701 1.00 61.69 93 SER A C 1
ATOM 745 O O 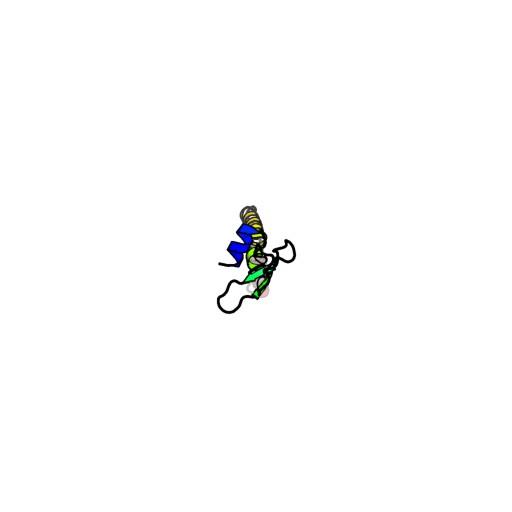. SER A 1 93 ? -37.861 2.190 66.844 1.00 61.69 93 SER A O 1
ATOM 747 N N . LEU A 1 94 ? -39.398 2.983 65.438 1.00 58.50 94 LEU A N 1
ATOM 748 C CA . LEU A 1 94 ? -40.364 3.278 66.516 1.00 58.50 94 LEU A CA 1
ATOM 749 C C . LEU A 1 94 ? -41.493 2.243 66.608 1.00 58.50 94 LEU A C 1
ATOM 751 O O . LEU A 1 94 ? -41.835 1.811 67.705 1.00 58.50 94 LEU A O 1
ATOM 755 N N . GLY A 1 95 ? -42.020 1.773 65.473 1.00 59.97 95 GLY A N 1
ATOM 756 C CA . GLY A 1 95 ? -43.102 0.779 65.459 1.00 59.97 95 GLY A CA 1
ATOM 757 C C . GLY A 1 95 ? -42.680 -0.600 65.977 1.00 59.97 95 GLY A C 1
ATOM 758 O O . GLY A 1 95 ? -43.429 -1.235 66.713 1.00 59.97 95 GLY A O 1
ATOM 759 N N . MET A 1 96 ? -41.456 -1.040 65.659 1.00 63.91 96 MET A N 1
ATOM 760 C CA . MET A 1 96 ? -40.940 -2.342 66.107 1.00 63.91 96 MET A CA 1
ATOM 761 C C . MET A 1 96 ? -40.625 -2.381 67.606 1.00 63.91 96 MET A C 1
ATOM 763 O O . MET A 1 96 ? -40.838 -3.411 68.238 1.00 63.91 96 MET A O 1
ATOM 767 N N . ILE A 1 97 ? -40.170 -1.271 68.197 1.00 64.94 97 ILE A N 1
ATOM 768 C CA . ILE A 1 97 ? -39.854 -1.216 69.633 1.00 64.94 97 ILE A CA 1
ATOM 769 C C . ILE A 1 97 ? -41.140 -1.291 70.469 1.00 64.94 97 ILE A C 1
ATOM 771 O O . ILE A 1 97 ? -41.197 -2.049 71.432 1.00 64.94 97 ILE A O 1
ATOM 775 N N . VAL A 1 98 ? -42.203 -0.585 70.067 1.00 67.12 98 VAL A N 1
ATOM 776 C CA . VAL A 1 98 ? -43.502 -0.638 70.764 1.00 67.12 98 VAL A CA 1
ATOM 777 C C . VAL A 1 98 ? -44.133 -2.031 70.664 1.00 67.12 98 VAL A C 1
ATOM 779 O O . VAL A 1 98 ? -44.674 -2.531 71.645 1.00 67.12 98 VAL A O 1
ATOM 782 N N . PHE A 1 99 ? -44.011 -2.699 69.515 1.00 67.69 99 PHE A N 1
ATOM 783 C CA . PHE A 1 99 ? -44.541 -4.052 69.331 1.00 67.69 99 PHE A CA 1
ATOM 784 C C . PHE A 1 99 ? -43.807 -5.084 70.204 1.00 67.69 99 PHE A C 1
ATOM 786 O O . PHE A 1 99 ? -44.443 -5.911 70.850 1.00 67.69 99 PHE A O 1
ATOM 793 N N . ILE A 1 100 ? -42.477 -5.001 70.308 1.00 71.50 100 ILE A N 1
ATOM 794 C CA . ILE A 1 100 ? -41.692 -5.903 71.167 1.00 71.50 100 ILE A CA 1
ATOM 795 C C . ILE A 1 100 ? -42.026 -5.690 72.651 1.00 71.50 100 ILE A C 1
ATOM 797 O O . ILE A 1 100 ? -42.155 -6.666 73.391 1.00 71.50 100 ILE A O 1
ATOM 801 N N . LEU A 1 101 ? -42.227 -4.444 73.090 1.00 70.38 101 LEU A N 1
ATOM 802 C CA . LEU A 1 101 ? -42.577 -4.144 74.484 1.00 70.38 101 LEU A CA 1
ATOM 803 C C . LEU A 1 101 ? -43.997 -4.605 74.848 1.00 70.38 101 LEU A C 1
ATOM 805 O O . LEU A 1 101 ? -44.214 -5.073 75.962 1.00 70.38 101 LEU A O 1
ATOM 809 N N . LEU A 1 102 ? -44.942 -4.558 73.904 1.00 66.50 102 LEU A N 1
ATOM 810 C CA . LEU A 1 102 ? -46.308 -5.050 74.122 1.00 66.50 102 LEU A CA 1
ATOM 811 C C . LEU A 1 102 ? -46.392 -6.583 74.169 1.00 66.50 102 LEU A C 1
ATOM 813 O O . LEU A 1 102 ? -47.172 -7.125 74.946 1.00 66.50 102 LEU A O 1
ATOM 817 N N . PHE A 1 103 ? -45.590 -7.291 73.369 1.00 65.19 103 PHE A N 1
ATOM 818 C CA . PHE A 1 103 ? -45.633 -8.758 73.301 1.00 65.19 103 PHE A CA 1
ATOM 819 C C . PHE A 1 103 ? -44.734 -9.470 74.319 1.00 65.19 103 PHE A C 1
ATOM 821 O O . PHE A 1 103 ? -44.952 -10.649 74.589 1.00 65.19 103 PHE A O 1
ATOM 828 N N . SER A 1 104 ? -43.750 -8.784 74.905 1.00 67.75 104 SER A N 1
ATOM 829 C CA . SER A 1 104 ? -42.891 -9.358 75.953 1.00 67.75 104 SER A CA 1
ATOM 830 C C . SER A 1 104 ? -43.476 -9.256 77.367 1.00 67.75 104 SER A C 1
ATOM 832 O O . SER A 1 104 ? -42.885 -9.800 78.296 1.00 67.75 104 SER A O 1
ATOM 834 N N . GLY A 1 105 ? -44.645 -8.624 77.539 1.00 57.34 105 GLY A N 1
ATOM 835 C CA . GLY A 1 105 ? -45.377 -8.625 78.809 1.00 57.34 105 GLY A CA 1
ATOM 836 C C . GLY A 1 105 ? -44.648 -7.934 79.968 1.00 57.34 105 GLY A C 1
ATOM 837 O O . GLY A 1 105 ? -44.845 -8.320 81.113 1.00 57.34 105 GLY A O 1
ATOM 838 N N . ILE A 1 106 ? -43.795 -6.941 79.686 1.00 67.00 106 ILE A N 1
ATOM 839 C CA . ILE A 1 106 ? -43.050 -6.167 80.702 1.00 67.00 106 ILE A CA 1
ATOM 840 C C . ILE A 1 106 ? -43.802 -4.866 81.060 1.00 67.00 106 ILE A C 1
ATOM 842 O O . ILE A 1 106 ? -43.214 -3.799 81.202 1.00 67.00 106 ILE A O 1
ATOM 846 N N . ILE A 1 107 ? -45.125 -4.940 81.206 1.00 54.22 107 ILE A N 1
ATOM 847 C CA . ILE A 1 107 ? -45.916 -3.915 81.907 1.00 54.22 107 ILE A CA 1
ATOM 848 C C . ILE A 1 107 ? -46.611 -4.569 83.089 1.00 54.22 107 ILE A C 1
ATOM 850 O O . ILE A 1 107 ? -47.225 -5.637 82.876 1.00 54.22 107 ILE A O 1
#